Protein AF-A0A060BYR2-F1 (afdb_monomer)

Nearest PDB structures (foldseek):
  8if8-assembly1_C  TM=8.337E-01  e=2.257E-09  Mycobacterium tuberculosis H37Rv
  8if8-assembly1_B  TM=8.398E-01  e=7.038E-09  Mycobacterium tuberculosis H37Rv
  7o40-assembly1_F  TM=2.721E-01  e=8.454E+00  Synechocystis sp. PCC 6803 substr. Kazusa

Foldseek 3Di:
DDPLVVLLVLLVVLLVVCCPPDPLSVVLVVLLVVLVVLVVVQVVCVVVVDGPCNVPSVVVNSVSSNVSSVVSLVVVVVVCCVPVNPCVVVSVVVVVVVVVVVVVCVCVVCVVVVVCQQQAQDPCQQGNVRDHGDPVNCVVVVQVVCCVVVVDDPVPDDD

Radius of gyration: 24.94 Å; 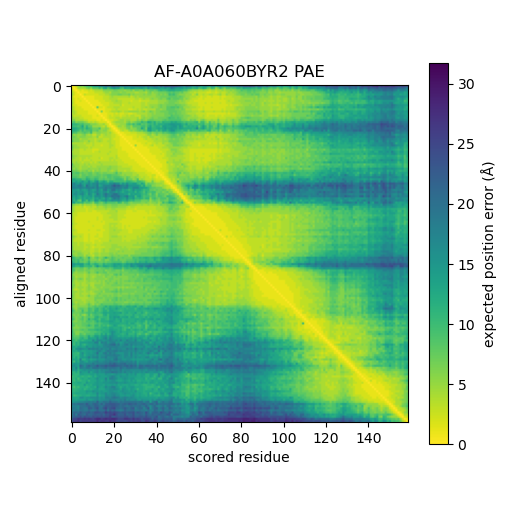Cα contacts (8 Å, |Δi|>4): 114; chains: 1; bounding box: 56×51×61 Å

Solvent-accessible surface area (backbone atoms only — not comparable to full-atom values): 8910 Å² total; per-residue (Å²): 135,54,72,68,59,53,35,30,50,42,6,50,53,36,31,72,75,34,36,90,80,34,72,67,34,34,53,54,46,50,51,52,51,51,52,52,51,50,50,52,48,23,59,58,39,40,78,73,78,42,72,59,86,60,89,66,51,62,66,52,50,52,51,52,27,36,54,38,11,52,54,31,51,54,52,50,51,54,49,46,33,75,74,74,42,94,47,60,66,59,54,50,53,53,52,51,52,51,50,51,54,50,63,68,42,45,62,69,73,41,41,61,60,53,47,46,69,29,66,44,46,42,100,85,32,47,22,79,70,74,52,87,48,56,78,62,42,46,48,66,58,53,52,49,51,50,34,72,74,65,75,50,61,78,95,73,67,83,129

InterPro domains:
  IPR020959 Arabinofuranosyltransferase AftA, C-terminal [PF12249] (106-159)
  IPR020963 Arabinofuranosyltransferase AftA, N-terminal [PF12250] (2-88)

Structure (mmCIF, N/CA/C/O backbone):
data_AF-A0A060BYR2-F1
#
_entry.id   AF-A0A060BYR2-F1
#
loop_
_atom_site.group_PDB
_atom_site.id
_atom_site.type_symbol
_atom_site.label_atom_id
_atom_site.label_alt_id
_atom_site.label_comp_id
_atom_site.label_asym_id
_atom_site.label_entity_id
_atom_site.label_seq_id
_atom_site.pdbx_PDB_ins_code
_atom_site.Cartn_x
_atom_site.Cartn_y
_atom_site.Cartn_z
_atom_site.occupancy
_atom_site.B_iso_or_equiv
_atom_site.auth_seq_id
_atom_site.auth_comp_id
_atom_site.auth_asym_id
_atom_site.auth_atom_id
_atom_site.pdbx_PDB_model_num
ATOM 1 N N . LEU A 1 1 ? -11.899 -2.712 -4.098 1.00 51.72 1 LEU A N 1
ATOM 2 C CA . LEU A 1 1 ? -11.070 -1.869 -3.208 1.00 51.72 1 LEU A CA 1
ATOM 3 C C . LEU A 1 1 ? -9.837 -2.683 -2.833 1.00 51.72 1 LEU A C 1
ATOM 5 O O . LEU A 1 1 ? -10.013 -3.790 -2.344 1.00 51.72 1 LEU A O 1
ATOM 9 N N . THR A 1 2 ? -8.624 -2.222 -3.140 1.00 80.06 2 THR A N 1
ATOM 10 C CA . THR A 1 2 ? -7.395 -2.946 -2.767 1.00 80.06 2 THR A CA 1
ATOM 11 C C . THR A 1 2 ? -7.082 -2.710 -1.287 1.00 80.06 2 THR A C 1
ATOM 13 O O . THR A 1 2 ? -7.393 -1.645 -0.753 1.00 80.06 2 THR A O 1
ATOM 16 N N . LEU A 1 3 ? -6.463 -3.685 -0.612 1.00 80.56 3 L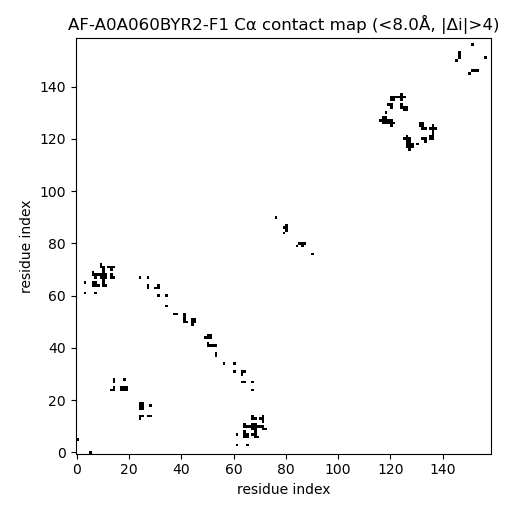EU A N 1
ATOM 17 C CA . LEU A 1 3 ? -6.077 -3.556 0.802 1.00 80.56 3 LEU A CA 1
ATOM 18 C C . LEU A 1 3 ? -5.149 -2.351 1.026 1.00 80.56 3 LEU A C 1
ATOM 20 O O . LEU A 1 3 ? -5.323 -1.592 1.977 1.00 80.56 3 LEU A O 1
ATOM 24 N N . VAL A 1 4 ? -4.216 -2.145 0.091 1.00 84.81 4 VAL A N 1
ATOM 25 C CA . VAL A 1 4 ? -3.310 -0.990 0.071 1.00 84.81 4 VAL A C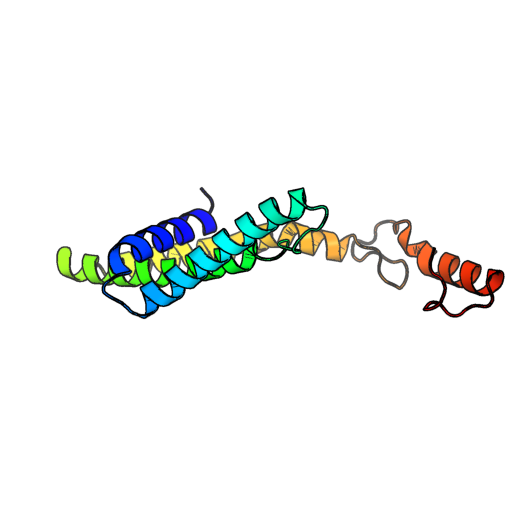A 1
ATOM 26 C C . VAL A 1 4 ? -4.097 0.320 -0.005 1.00 84.81 4 VAL A C 1
ATOM 28 O O . VAL A 1 4 ? -3.824 1.231 0.764 1.00 84.81 4 VAL A O 1
ATOM 31 N N . GLY A 1 5 ? -5.118 0.410 -0.863 1.00 86.00 5 GLY A N 1
ATOM 32 C CA . GLY A 1 5 ? -5.960 1.606 -0.949 1.00 86.00 5 GLY A CA 1
ATOM 33 C C . GLY A 1 5 ? -6.743 1.888 0.338 1.00 86.00 5 GLY A C 1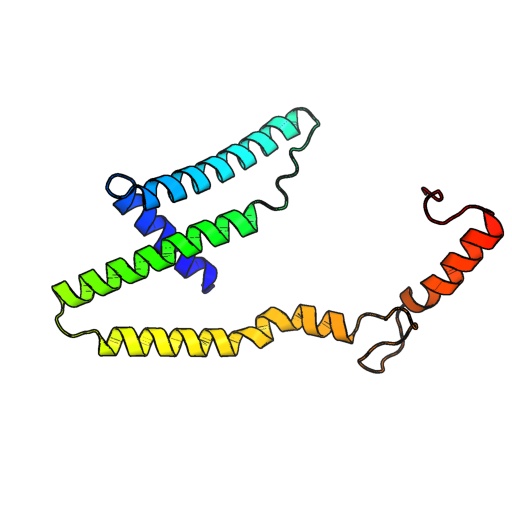
ATOM 34 O O . GLY A 1 5 ? -6.914 3.042 0.717 1.00 86.00 5 GLY A O 1
ATOM 35 N N . ALA A 1 6 ? -7.193 0.847 1.041 1.00 87.94 6 ALA A N 1
ATOM 36 C CA . ALA A 1 6 ? -7.906 1.013 2.306 1.00 87.94 6 ALA A CA 1
ATOM 37 C C . ALA A 1 6 ? -6.988 1.539 3.423 1.00 87.94 6 ALA A C 1
ATOM 39 O O . ALA A 1 6 ? -7.351 2.490 4.115 1.00 87.94 6 ALA A O 1
ATOM 40 N N . ILE A 1 7 ? -5.790 0.962 3.587 1.00 88.69 7 ILE A N 1
ATOM 41 C CA . ILE A 1 7 ? -4.862 1.387 4.647 1.00 88.69 7 ILE A CA 1
ATOM 42 C C . ILE A 1 7 ? -4.302 2.789 4.391 1.00 88.69 7 ILE A C 1
ATOM 44 O O . ILE A 1 7 ? -4.183 3.573 5.331 1.00 88.69 7 ILE A O 1
ATOM 48 N N . THR A 1 8 ? -4.025 3.149 3.134 1.00 90.19 8 THR A N 1
ATOM 49 C CA . THR A 1 8 ? -3.566 4.502 2.795 1.00 90.19 8 THR A CA 1
ATOM 50 C C . THR A 1 8 ? -4.668 5.540 2.989 1.00 90.19 8 THR A C 1
ATOM 52 O O . THR A 1 8 ? -4.377 6.633 3.468 1.00 90.19 8 THR A O 1
ATOM 55 N N . LEU A 1 9 ? -5.935 5.204 2.714 1.00 89.69 9 LEU A N 1
ATOM 56 C CA . LEU A 1 9 ? -7.076 6.083 2.990 1.00 89.69 9 LEU A CA 1
ATOM 57 C C . LEU A 1 9 ? -7.245 6.340 4.494 1.00 89.69 9 LEU A C 1
ATOM 59 O O . LEU A 1 9 ? -7.422 7.486 4.910 1.00 89.69 9 LEU A O 1
ATOM 63 N N . ILE A 1 10 ? -7.150 5.287 5.312 1.00 90.62 10 ILE A N 1
ATOM 64 C CA . ILE A 1 10 ? -7.181 5.415 6.776 1.00 90.62 10 ILE A CA 1
ATOM 65 C C . ILE A 1 10 ? -6.010 6.282 7.250 1.00 90.62 10 ILE A C 1
ATOM 67 O O . ILE A 1 10 ? -6.205 7.182 8.067 1.00 90.62 10 ILE A O 1
ATOM 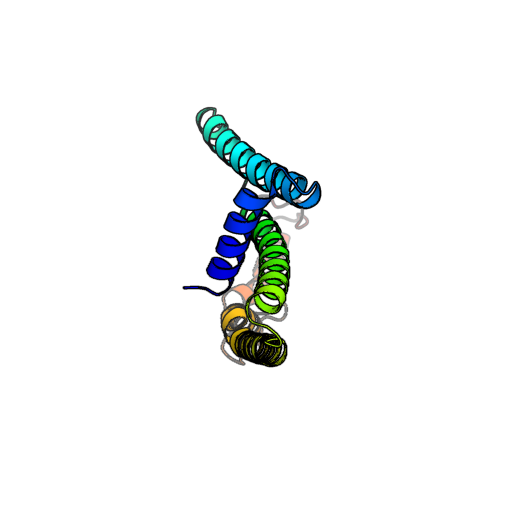71 N N . GLY A 1 11 ? -4.812 6.058 6.704 1.00 88.75 11 GLY A N 1
ATOM 72 C CA . GLY A 1 11 ? -3.624 6.843 7.029 1.00 88.75 11 GLY A CA 1
ATOM 73 C C . GLY A 1 11 ? -3.762 8.313 6.672 1.00 88.75 11 GLY A C 1
ATOM 74 O O . GLY A 1 11 ? -3.421 9.169 7.482 1.00 88.75 11 GLY A O 1
ATOM 75 N N . PHE A 1 12 ? -4.330 8.615 5.506 1.00 89.75 12 PHE A N 1
ATOM 76 C CA . PHE A 1 12 ? -4.618 9.982 5.088 1.00 89.75 12 PHE A CA 1
ATOM 77 C C . PHE A 1 12 ? -5.611 10.670 6.034 1.00 89.75 12 PHE A C 1
ATOM 79 O O . PHE A 1 12 ? -5.364 11.791 6.478 1.00 89.75 12 PHE A O 1
ATOM 86 N N . GLY A 1 13 ? -6.696 9.982 6.404 1.00 88.50 13 GLY A N 1
ATOM 87 C CA . GLY A 1 13 ? -7.673 10.495 7.367 1.00 88.50 13 GLY A CA 1
ATOM 88 C C . GLY A 1 13 ? -7.056 10.769 8.741 1.00 88.50 13 GLY A C 1
ATOM 89 O O . GLY A 1 13 ? -7.248 11.847 9.300 1.00 88.50 13 GLY A O 1
ATOM 90 N N . TRP A 1 14 ? -6.258 9.832 9.259 1.00 90.44 14 TRP A N 1
ATOM 91 C CA . TRP A 1 14 ? -5.541 10.004 10.525 1.00 90.44 14 TRP A CA 1
ATOM 92 C C . TRP A 1 14 ? -4.601 11.209 10.496 1.00 90.44 14 TRP A C 1
ATOM 94 O O . TRP A 1 14 ? -4.569 12.013 11.430 1.00 90.44 14 TRP A O 1
ATOM 104 N N . LEU A 1 15 ? -3.874 11.366 9.392 1.00 88.75 15 LEU A N 1
ATOM 105 C CA . LEU A 1 15 ? -2.930 12.452 9.208 1.00 88.75 15 LEU A CA 1
ATOM 106 C C . LEU A 1 15 ? -3.645 13.807 9.222 1.00 88.75 15 LEU A C 1
ATOM 108 O O . LEU A 1 15 ? -3.225 14.691 9.960 1.00 88.75 15 LEU A O 1
ATOM 112 N N . LEU A 1 16 ? -4.769 13.952 8.513 1.00 86.56 16 LEU A N 1
ATOM 113 C CA . LEU A 1 16 ? -5.571 15.182 8.528 1.00 86.56 16 LEU A CA 1
ATOM 114 C C . LEU A 1 16 ? -6.102 15.537 9.922 1.00 86.56 16 LEU A C 1
ATOM 116 O O . LEU A 1 16 ? -6.079 16.705 10.309 1.00 86.56 16 LEU A O 1
ATOM 120 N N . LEU A 1 17 ? -6.567 14.540 10.676 1.00 85.56 17 LEU A N 1
ATOM 121 C CA . LEU A 1 17 ? -7.141 14.754 12.005 1.00 85.56 17 LEU A CA 1
ATOM 122 C C . LEU A 1 17 ? -6.073 15.113 13.044 1.00 85.56 17 LEU A C 1
ATOM 124 O O . LEU A 1 17 ? -6.319 15.956 13.902 1.00 85.56 17 LEU A O 1
ATOM 128 N N . ARG A 1 18 ? -4.888 14.495 12.965 1.00 84.19 18 ARG A N 1
ATOM 129 C CA . ARG A 1 18 ? -3.875 14.545 14.031 1.00 84.19 18 ARG A CA 1
ATOM 130 C C . ARG A 1 18 ? -2.626 15.363 13.692 1.00 84.19 18 ARG A C 1
ATOM 132 O O . ARG A 1 18 ? -1.756 15.516 14.553 1.00 84.19 18 ARG A O 1
ATOM 139 N N . PHE A 1 19 ? -2.533 15.942 12.489 1.00 76.12 19 PHE A N 1
ATOM 140 C CA . PHE A 1 19 ? -1.377 16.732 12.028 1.00 76.12 19 PHE A CA 1
ATOM 141 C C . PHE A 1 19 ? -0.960 17.846 13.003 1.00 76.12 19 PHE A C 1
ATOM 143 O O . PHE A 1 19 ? 0.220 18.165 13.108 1.00 76.12 19 PHE A O 1
ATOM 150 N N . ARG A 1 20 ? -1.909 18.428 13.750 1.00 73.56 20 ARG A N 1
ATOM 151 C CA . ARG A 1 20 ? -1.638 19.524 14.700 1.00 73.56 20 ARG A CA 1
ATOM 152 C C . ARG A 1 20 ? -1.289 19.068 16.115 1.00 73.56 20 ARG A C 1
ATOM 154 O O . ARG A 1 20 ? -0.809 19.872 16.904 1.00 73.56 20 ARG A O 1
ATOM 161 N N . GLU A 1 21 ? -1.543 17.809 16.450 1.00 79.69 21 GLU A N 1
ATOM 162 C CA . GLU A 1 21 ? -1.488 17.319 17.833 1.00 79.69 21 GLU A CA 1
ATOM 163 C C . GLU A 1 21 ? -0.337 16.338 18.068 1.00 79.69 21 GLU A C 1
ATOM 165 O O . GLU A 1 21 ? 0.064 16.107 19.210 1.00 79.69 21 GLU A O 1
ATOM 170 N N . ARG A 1 22 ? 0.206 15.739 17.001 1.00 81.75 22 ARG A N 1
ATOM 171 C CA . ARG A 1 22 ? 1.288 14.753 17.080 1.00 81.75 22 ARG A CA 1
ATOM 172 C C . ARG A 1 22 ? 2.418 15.112 16.122 1.00 81.75 22 ARG A C 1
ATOM 174 O O . ARG A 1 22 ? 2.221 15.164 14.912 1.00 81.75 22 ARG A O 1
ATOM 181 N N . THR A 1 23 ? 3.634 15.223 16.655 1.00 86.12 23 THR A N 1
ATOM 182 C CA . THR A 1 23 ? 4.855 15.458 15.864 1.00 86.12 23 THR A CA 1
ATOM 183 C C . THR A 1 23 ? 5.087 14.374 14.809 1.00 86.12 23 THR A C 1
ATOM 185 O O . THR A 1 23 ? 5.567 14.669 13.723 1.00 86.12 23 THR A O 1
ATOM 188 N N . ILE A 1 24 ? 4.698 13.126 15.097 1.00 84.38 24 ILE A N 1
ATOM 189 C CA . ILE A 1 24 ? 4.801 12.002 14.151 1.00 84.38 24 ILE A CA 1
ATOM 190 C C . ILE A 1 24 ? 3.858 12.200 12.955 1.00 84.38 24 ILE A C 1
ATOM 192 O O . ILE A 1 24 ? 4.284 12.044 11.814 1.00 84.38 24 ILE A O 1
ATOM 196 N N . ALA A 1 25 ? 2.601 12.592 13.198 1.00 82.69 25 ALA A N 1
ATOM 197 C CA . ALA A 1 25 ? 1.640 12.880 12.129 1.00 82.69 25 ALA A CA 1
ATOM 198 C C . ALA A 1 25 ? 2.108 14.060 11.268 1.00 82.69 25 ALA A C 1
ATOM 200 O O . ALA A 1 25 ? 1.989 14.028 10.045 1.00 82.69 25 ALA A O 1
ATOM 201 N N . LEU A 1 26 ? 2.699 15.070 11.910 1.00 84.62 26 LEU A N 1
ATOM 202 C CA . LEU A 1 26 ? 3.291 16.215 11.233 1.00 84.62 26 LEU A CA 1
ATOM 203 C C . LEU A 1 26 ? 4.473 15.806 10.347 1.00 84.62 26 LEU A C 1
ATOM 205 O O . LEU A 1 26 ? 4.508 16.188 9.181 1.00 84.62 26 LEU A O 1
ATOM 209 N N . ALA A 1 27 ? 5.402 14.995 10.860 1.00 86.88 27 ALA A N 1
ATOM 210 C CA . ALA A 1 27 ? 6.554 14.512 10.100 1.00 86.88 27 ALA A CA 1
ATOM 211 C C . ALA A 1 27 ? 6.125 13.703 8.866 1.00 86.88 27 ALA A C 1
ATOM 213 O O . ALA A 1 27 ? 6.552 14.014 7.756 1.00 86.88 27 ALA A O 1
ATOM 214 N N . LEU A 1 28 ? 5.218 12.733 9.042 1.00 87.88 28 LEU A N 1
ATOM 215 C CA . LEU A 1 28 ? 4.667 11.946 7.933 1.00 87.88 28 LEU A CA 1
ATOM 216 C C . LEU A 1 28 ? 3.916 12.840 6.934 1.00 87.88 28 LEU A C 1
ATOM 218 O O . LEU A 1 28 ? 4.023 12.647 5.725 1.00 87.88 28 LEU A O 1
ATOM 222 N N . GLY A 1 29 ? 3.201 13.855 7.427 1.00 87.56 29 GLY A N 1
ATOM 223 C CA . GLY A 1 29 ? 2.471 14.814 6.601 1.00 87.56 29 GLY A CA 1
ATOM 224 C C . GLY A 1 29 ? 3.383 15.659 5.731 1.00 87.56 29 GLY A C 1
ATOM 225 O O . GLY A 1 29 ? 3.145 15.792 4.533 1.00 87.56 29 GLY A O 1
ATOM 226 N N . ILE A 1 30 ? 4.464 16.175 6.316 1.00 90.75 30 ILE A N 1
ATOM 227 C CA . ILE A 1 30 ? 5.498 16.904 5.581 1.00 90.75 30 ILE A CA 1
ATOM 228 C C . ILE A 1 30 ? 6.117 16.004 4.514 1.00 90.75 30 ILE A C 1
ATOM 230 O O . ILE A 1 30 ? 6.290 16.460 3.388 1.00 90.75 30 ILE A O 1
ATOM 234 N N . THR A 1 31 ? 6.406 14.734 4.818 1.00 90.44 31 THR A N 1
ATOM 235 C CA . THR A 1 31 ? 6.936 13.794 3.821 1.00 90.44 31 THR A CA 1
ATOM 236 C C . THR A 1 31 ? 5.978 13.622 2.641 1.00 90.44 31 THR A C 1
ATOM 238 O O . THR A 1 31 ? 6.411 13.721 1.495 1.00 90.44 31 THR A O 1
ATOM 241 N N . VAL A 1 32 ? 4.678 13.434 2.894 1.00 91.31 32 VAL A N 1
ATOM 242 C CA . VAL A 1 32 ? 3.660 13.332 1.832 1.00 91.31 32 VAL A CA 1
ATOM 243 C C . VAL A 1 32 ? 3.623 14.604 0.981 1.00 91.31 32 VAL A C 1
ATOM 245 O O . VAL A 1 32 ? 3.675 14.527 -0.245 1.00 91.31 32 VAL A O 1
ATOM 248 N N . VAL A 1 33 ? 3.578 15.778 1.614 1.00 92.50 33 VAL A N 1
ATOM 249 C CA . VAL A 1 33 ? 3.561 17.067 0.905 1.00 92.50 33 VAL A CA 1
ATOM 250 C C . VAL A 1 33 ? 4.835 17.265 0.084 1.00 92.50 33 VAL A C 1
ATOM 252 O O . VAL A 1 33 ? 4.753 17.666 -1.073 1.00 92.50 33 VAL A O 1
ATOM 255 N N . ALA A 1 34 ? 6.003 16.943 0.638 1.00 91.44 34 ALA A N 1
ATOM 256 C CA . ALA A 1 34 ? 7.282 17.047 -0.057 1.00 91.44 34 ALA A CA 1
ATOM 257 C C . ALA A 1 34 ? 7.330 16.155 -1.306 1.00 91.44 34 ALA A C 1
ATOM 259 O O . ALA A 1 34 ? 7.785 16.608 -2.354 1.00 91.44 34 ALA A O 1
ATOM 260 N N . ILE A 1 35 ? 6.806 14.926 -1.222 1.00 90.12 35 ILE A N 1
ATOM 261 C CA . ILE A 1 35 ? 6.686 14.017 -2.370 1.00 90.12 35 ILE A CA 1
ATOM 262 C C . ILE A 1 35 ? 5.815 14.644 -3.466 1.00 90.12 35 ILE A C 1
ATOM 264 O O . ILE A 1 35 ? 6.231 14.699 -4.623 1.00 90.12 35 ILE A O 1
ATOM 268 N N . TYR A 1 36 ? 4.638 15.171 -3.115 1.00 90.06 36 TYR A N 1
ATOM 269 C CA . TYR A 1 36 ? 3.749 15.809 -4.091 1.00 90.06 36 TYR A CA 1
ATOM 270 C C . TYR A 1 36 ? 4.355 17.070 -4.713 1.00 90.06 36 TYR A C 1
ATOM 272 O O . TYR A 1 36 ? 4.264 17.253 -5.927 1.00 90.06 36 TYR A O 1
ATOM 280 N N . LEU A 1 37 ? 5.003 17.917 -3.910 1.00 89.38 37 LEU A N 1
ATOM 281 C CA . LEU A 1 37 ? 5.696 19.108 -4.403 1.00 89.38 37 LEU A CA 1
ATOM 282 C C . LEU A 1 37 ? 6.832 18.737 -5.356 1.00 89.38 37 LEU A C 1
ATOM 284 O O . LEU A 1 37 ? 6.996 19.390 -6.382 1.00 89.38 37 LEU A O 1
ATOM 288 N N . PHE A 1 38 ? 7.581 17.675 -5.059 1.00 89.00 38 PHE A N 1
ATOM 289 C CA . PHE A 1 38 ? 8.638 17.190 -5.940 1.00 89.00 38 PHE A CA 1
ATOM 290 C C . PHE A 1 38 ? 8.083 16.653 -7.266 1.00 89.00 38 PHE A C 1
ATOM 292 O O . PHE A 1 38 ? 8.626 16.959 -8.326 1.00 89.00 38 PHE A O 1
ATOM 299 N N . CYS A 1 39 ? 6.970 15.913 -7.237 1.00 85.88 39 CYS A N 1
ATOM 300 C CA . CYS A 1 39 ? 6.285 15.474 -8.455 1.00 85.88 39 CYS A CA 1
ATOM 301 C C . CYS A 1 39 ? 5.787 16.660 -9.296 1.00 85.88 39 CYS A C 1
ATOM 303 O O . CYS A 1 39 ? 5.998 16.684 -10.508 1.00 85.88 39 CYS A O 1
ATOM 305 N N . LEU A 1 40 ? 5.182 17.669 -8.663 1.00 85.44 40 LEU A N 1
ATOM 306 C CA . LEU A 1 40 ? 4.719 18.879 -9.347 1.00 85.44 40 LEU A CA 1
ATOM 307 C C . LEU A 1 40 ? 5.891 19.666 -9.951 1.00 85.44 40 LEU A C 1
ATOM 309 O O . LEU A 1 40 ? 5.821 20.116 -11.093 1.00 85.44 40 LEU A O 1
ATOM 313 N N . LEU A 1 41 ? 6.991 19.787 -9.206 1.00 85.62 41 LEU A N 1
ATOM 314 C CA . LEU A 1 41 ? 8.223 20.398 -9.689 1.00 85.62 41 LEU A CA 1
ATOM 315 C C . LEU A 1 41 ? 8.779 19.629 -10.891 1.00 85.62 41 LEU A C 1
ATOM 317 O O . LEU A 1 41 ? 9.168 20.251 -11.872 1.00 85.62 41 LEU A O 1
ATOM 321 N N . SER A 1 42 ? 8.771 18.295 -10.857 1.00 83.50 42 SER A N 1
ATOM 322 C CA . SER A 1 42 ? 9.201 17.471 -11.990 1.00 83.50 42 SER A CA 1
ATOM 323 C C . SER A 1 42 ? 8.349 17.727 -13.240 1.00 83.50 42 SER A C 1
ATOM 325 O O . SER A 1 42 ? 8.901 17.914 -14.326 1.00 83.50 42 SER A O 1
ATOM 327 N N . MET A 1 43 ? 7.024 17.852 -13.097 1.00 83.31 43 MET A N 1
ATOM 328 C CA . MET A 1 43 ? 6.138 18.227 -14.209 1.00 83.31 43 MET A CA 1
ATOM 329 C C . MET A 1 43 ? 6.443 19.629 -14.756 1.00 83.31 43 MET A C 1
ATOM 331 O O . MET A 1 43 ? 6.476 19.820 -15.969 1.00 83.31 43 MET A O 1
ATOM 335 N N . LEU A 1 44 ? 6.710 20.603 -13.882 1.00 81.31 44 LEU A N 1
ATOM 336 C CA . LEU A 1 44 ? 7.064 21.967 -14.287 1.00 81.31 44 LEU A CA 1
ATOM 337 C C . LEU A 1 44 ? 8.416 22.023 -15.007 1.00 81.31 44 LEU A C 1
ATOM 339 O O . LEU A 1 44 ? 8.546 22.680 -16.035 1.00 81.31 44 LEU A O 1
ATOM 343 N N . VAL A 1 45 ? 9.416 21.308 -14.495 1.00 81.31 45 VAL A N 1
ATOM 344 C CA . VAL A 1 45 ? 10.766 21.257 -15.072 1.00 81.31 45 VAL A CA 1
ATOM 345 C C . VAL A 1 45 ? 10.774 20.491 -16.401 1.00 81.31 45 VAL A C 1
ATOM 347 O O . VAL A 1 45 ? 11.538 20.847 -17.300 1.00 81.31 45 VAL A O 1
ATOM 350 N N . THR A 1 46 ? 9.842 19.547 -16.588 1.00 77.50 46 THR A N 1
ATOM 351 C CA . THR A 1 46 ? 9.607 18.868 -17.876 1.00 77.50 46 THR A CA 1
ATOM 352 C C . THR A 1 46 ? 9.238 19.860 -18.982 1.00 77.50 46 THR A C 1
ATOM 354 O O . THR A 1 46 ? 9.704 19.709 -20.110 1.00 77.50 46 THR A O 1
ATOM 357 N N . ALA A 1 47 ? 8.501 20.933 -18.670 1.00 73.50 47 ALA A N 1
ATOM 358 C CA . ALA A 1 47 ? 8.231 22.007 -19.633 1.00 73.50 47 ALA A CA 1
ATOM 359 C C . ALA A 1 47 ? 9.502 22.783 -20.044 1.00 73.50 47 ALA A C 1
ATOM 361 O O . ALA A 1 47 ? 9.535 23.392 -21.109 1.00 73.50 47 ALA A O 1
ATOM 362 N N . GLY A 1 48 ? 10.562 22.724 -19.230 1.00 74.50 48 GLY A N 1
ATOM 363 C CA . GLY A 1 48 ? 11.896 23.253 -19.523 1.00 74.50 48 GLY A CA 1
ATOM 364 C C . GLY A 1 48 ? 12.829 22.276 -20.252 1.00 74.50 48 GLY A C 1
ATOM 365 O O . GLY A 1 48 ? 14.014 22.569 -20.382 1.00 74.50 48 GLY A O 1
ATOM 366 N N . GLY A 1 49 ? 12.336 21.117 -20.708 1.00 72.88 49 GLY A N 1
ATOM 367 C CA . GLY A 1 49 ? 13.111 20.143 -21.489 1.00 72.88 49 GLY A CA 1
ATOM 368 C C . GLY A 1 49 ? 13.997 19.201 -20.666 1.00 72.88 49 GLY A C 1
ATOM 369 O O . GLY A 1 49 ? 14.810 18.479 -21.236 1.00 72.88 49 GLY A O 1
ATOM 370 N N . THR A 1 50 ? 13.849 19.179 -19.339 1.00 70.31 50 THR A N 1
ATOM 371 C CA . THR A 1 50 ? 14.588 18.265 -18.450 1.00 70.31 50 THR A CA 1
ATOM 372 C C . THR A 1 50 ? 13.621 17.566 -17.499 1.00 70.31 50 THR A C 1
ATOM 374 O O . THR A 1 50 ? 12.616 18.144 -17.109 1.00 70.31 50 THR A O 1
ATOM 377 N N . THR A 1 51 ? 13.876 16.314 -17.118 1.00 72.38 51 THR A N 1
ATOM 378 C CA . THR A 1 51 ? 12.980 15.573 -16.213 1.00 72.38 51 THR A CA 1
ATOM 379 C C . THR A 1 51 ? 13.705 15.254 -14.916 1.00 72.38 51 THR A C 1
ATOM 381 O O . THR A 1 51 ? 14.726 14.564 -14.930 1.00 72.38 51 THR A O 1
ATOM 384 N N . LEU A 1 52 ? 13.165 15.691 -13.780 1.00 64.06 52 LEU A N 1
ATOM 385 C CA . LEU A 1 52 ? 13.583 15.150 -12.488 1.00 64.06 52 LEU A CA 1
ATOM 386 C C . LEU A 1 52 ? 12.997 13.738 -12.394 1.00 64.06 52 LEU A C 1
ATOM 388 O O . LEU A 1 52 ? 11.778 13.589 -12.414 1.00 64.06 52 LEU A O 1
ATOM 392 N N . LEU A 1 53 ? 13.849 12.711 -12.360 1.00 71.56 53 LEU A N 1
ATOM 393 C CA . LEU A 1 53 ? 13.498 11.288 -12.445 1.00 71.56 53 LEU A CA 1
ATOM 394 C C . LEU A 1 53 ? 12.596 10.831 -11.272 1.00 71.56 53 LEU A C 1
ATOM 396 O O . LEU A 1 53 ? 13.035 10.146 -10.354 1.00 71.56 53 LEU A O 1
ATOM 400 N N . ALA A 1 54 ? 11.315 11.199 -11.294 1.00 70.19 54 ALA A N 1
ATOM 401 C CA . ALA A 1 54 ? 10.349 10.948 -10.222 1.00 70.19 54 ALA A CA 1
ATOM 402 C C . ALA A 1 54 ? 9.848 9.491 -10.175 1.00 70.19 54 ALA A C 1
ATOM 404 O O . ALA A 1 54 ? 8.947 9.161 -9.405 1.00 70.19 54 ALA A O 1
ATOM 405 N N . PHE A 1 55 ? 10.445 8.604 -10.975 1.00 68.94 55 PHE A N 1
ATOM 406 C CA . PHE A 1 55 ? 9.937 7.263 -11.269 1.00 68.94 55 PHE A CA 1
ATOM 407 C C . PHE A 1 55 ? 9.819 6.338 -10.043 1.00 68.94 55 PHE A C 1
ATOM 409 O O . PHE A 1 55 ? 9.167 5.303 -10.125 1.00 68.94 55 PHE A O 1
ATOM 416 N N . ARG A 1 56 ? 10.411 6.699 -8.895 1.00 76.38 56 ARG A N 1
ATOM 417 C CA . ARG A 1 56 ? 10.368 5.891 -7.662 1.00 76.38 56 ARG A CA 1
ATOM 418 C C . ARG A 1 56 ? 9.726 6.560 -6.447 1.00 76.38 56 ARG A C 1
ATOM 420 O O . ARG A 1 56 ? 9.883 6.046 -5.343 1.00 76.38 56 ARG A O 1
ATOM 427 N N . LEU A 1 57 ? 8.997 7.668 -6.599 1.00 84.50 57 LEU A N 1
ATOM 428 C CA . LEU A 1 57 ? 8.329 8.278 -5.437 1.00 84.50 57 LEU A CA 1
ATOM 429 C C . LEU A 1 57 ? 7.035 7.558 -5.029 1.00 84.50 57 LEU A C 1
ATOM 431 O O . LEU A 1 57 ? 6.640 7.643 -3.868 1.00 84.50 57 LEU A O 1
ATOM 435 N N . GLU A 1 58 ? 6.403 6.812 -5.934 1.00 85.38 58 GLU A N 1
ATOM 436 C CA . GLU A 1 58 ? 5.151 6.101 -5.648 1.00 85.38 58 GLU A CA 1
ATOM 437 C C . GLU A 1 58 ? 5.286 5.053 -4.521 1.00 85.38 58 GLU A C 1
ATOM 439 O O . GLU A 1 58 ? 4.515 5.135 -3.560 1.00 85.38 58 GLU A O 1
ATOM 444 N N . PRO A 1 59 ? 6.284 4.141 -4.519 1.00 87.88 59 PRO A N 1
ATOM 445 C CA . PRO A 1 59 ? 6.465 3.198 -3.412 1.00 87.88 59 PRO A CA 1
ATOM 446 C C . PRO A 1 59 ? 6.701 3.885 -2.062 1.00 87.88 59 PRO A C 1
ATOM 448 O O . PRO A 1 59 ? 6.211 3.424 -1.032 1.00 87.88 59 PRO A O 1
ATOM 451 N N . ILE A 1 60 ? 7.423 5.010 -2.065 1.00 90.00 60 ILE A N 1
ATOM 452 C CA . ILE A 1 60 ? 7.708 5.790 -0.855 1.00 90.00 60 ILE A CA 1
ATOM 453 C C . ILE A 1 60 ? 6.411 6.398 -0.315 1.00 90.00 60 ILE A C 1
ATOM 455 O O . ILE A 1 60 ? 6.134 6.303 0.880 1.00 90.00 60 ILE A O 1
ATOM 459 N N . LEU A 1 61 ? 5.593 6.980 -1.195 1.00 91.19 61 LEU A N 1
ATOM 460 C CA . LEU A 1 61 ? 4.305 7.561 -0.830 1.00 91.19 61 LEU A CA 1
ATOM 461 C C . LEU A 1 61 ? 3.381 6.508 -0.210 1.00 91.19 61 LEU A C 1
ATOM 463 O O . LEU A 1 61 ? 2.825 6.734 0.867 1.00 91.19 61 LEU A O 1
ATOM 467 N N . ILE A 1 62 ? 3.269 5.341 -0.851 1.00 91.44 62 ILE A N 1
ATOM 468 C CA . ILE A 1 62 ? 2.466 4.220 -0.354 1.00 91.44 62 ILE A CA 1
ATOM 469 C C . ILE A 1 62 ? 2.965 3.770 1.023 1.00 91.44 62 ILE A C 1
ATOM 471 O O . ILE A 1 62 ? 2.151 3.598 1.927 1.00 91.44 62 ILE A O 1
ATOM 475 N N . ALA A 1 63 ? 4.279 3.627 1.215 1.00 91.12 63 ALA A N 1
ATOM 476 C CA . ALA A 1 63 ? 4.853 3.196 2.488 1.00 91.12 63 ALA A CA 1
ATOM 477 C C . ALA A 1 63 ? 4.562 4.184 3.631 1.00 91.12 63 ALA A C 1
ATOM 479 O O . ALA A 1 63 ? 4.155 3.772 4.718 1.00 91.12 63 ALA A O 1
ATOM 480 N N . VAL A 1 64 ? 4.712 5.490 3.382 1.00 92.81 64 VAL A N 1
ATOM 481 C CA . VAL A 1 64 ? 4.451 6.548 4.374 1.00 92.81 64 VAL A CA 1
ATOM 482 C C . VAL A 1 64 ? 2.969 6.592 4.760 1.00 92.81 64 VAL A C 1
ATOM 484 O O . VAL A 1 64 ? 2.640 6.631 5.947 1.00 92.81 64 VAL A O 1
ATOM 487 N N . LEU A 1 65 ? 2.064 6.536 3.778 1.00 92.12 65 LEU A N 1
ATOM 488 C CA . LEU A 1 65 ? 0.619 6.511 4.022 1.00 92.12 65 LEU A CA 1
ATOM 489 C C . LEU A 1 65 ? 0.162 5.213 4.695 1.00 92.12 65 LEU A C 1
ATOM 491 O O . LEU A 1 65 ? -0.702 5.258 5.567 1.00 92.12 65 LEU A O 1
ATOM 495 N N . ALA A 1 66 ? 0.749 4.068 4.344 1.00 92.31 66 ALA A N 1
ATOM 496 C CA . ALA A 1 66 ? 0.465 2.801 5.010 1.00 92.31 66 ALA A CA 1
ATOM 497 C C . ALA A 1 66 ? 0.916 2.828 6.478 1.00 92.31 66 ALA A C 1
ATOM 499 O O . ALA A 1 66 ? 0.155 2.421 7.354 1.00 92.31 66 ALA A O 1
ATOM 500 N N . ALA A 1 67 ? 2.103 3.375 6.767 1.00 92.19 67 ALA A N 1
ATOM 501 C CA . ALA A 1 67 ? 2.584 3.559 8.136 1.00 92.19 67 ALA A CA 1
ATOM 502 C C . ALA A 1 67 ? 1.653 4.480 8.944 1.00 92.19 67 ALA A C 1
ATOM 504 O O . ALA A 1 67 ? 1.260 4.136 10.059 1.00 92.19 67 ALA A O 1
ATOM 505 N N . ALA A 1 68 ? 1.226 5.606 8.359 1.00 92.00 68 ALA A N 1
ATOM 506 C CA . ALA A 1 68 ? 0.202 6.471 8.950 1.00 92.00 68 ALA A CA 1
ATOM 507 C C . ALA A 1 68 ? -1.120 5.716 9.190 1.00 92.00 68 ALA A C 1
ATOM 509 O O . ALA A 1 68 ? -1.761 5.898 10.224 1.00 92.00 68 ALA A O 1
ATOM 510 N N . GLY A 1 69 ? -1.509 4.829 8.271 1.00 90.94 69 GLY A N 1
ATOM 511 C CA . GLY A 1 69 ? -2.701 3.990 8.385 1.00 90.94 69 GLY A CA 1
ATOM 512 C C . GLY A 1 69 ? -2.654 3.040 9.572 1.00 90.94 69 GLY A C 1
ATOM 513 O O . GLY A 1 69 ? -3.653 2.908 10.275 1.00 90.94 69 GLY A O 1
ATOM 514 N N . VAL A 1 70 ? -1.494 2.444 9.860 1.00 90.75 70 VAL A N 1
ATOM 515 C CA . VAL A 1 70 ? -1.303 1.607 11.057 1.00 90.75 70 VAL A CA 1
ATOM 516 C C . VAL A 1 70 ? -1.539 2.419 12.331 1.00 90.75 70 VAL A C 1
ATOM 518 O O . VAL A 1 70 ? -2.287 1.973 13.201 1.00 90.75 70 VAL A O 1
ATOM 521 N N . PHE A 1 71 ? -0.975 3.629 12.430 1.00 90.00 71 PHE A N 1
ATOM 522 C CA . PHE A 1 71 ? -1.240 4.515 13.571 1.00 90.00 71 PHE A CA 1
ATOM 523 C C . PHE A 1 71 ? -2.726 4.873 13.683 1.00 90.00 71 PHE A C 1
ATOM 525 O O . PHE A 1 71 ? -3.288 4.807 14.777 1.00 90.00 71 PHE A O 1
ATOM 532 N N . GLY A 1 72 ? -3.375 5.159 12.550 1.00 87.38 72 GLY A N 1
ATOM 533 C CA . GLY A 1 72 ? -4.812 5.409 12.484 1.00 87.38 72 GLY A CA 1
ATOM 534 C C . GLY A 1 72 ? -5.656 4.248 13.001 1.00 87.38 72 GLY A C 1
ATOM 535 O O . GLY A 1 72 ? -6.568 4.467 13.794 1.00 87.38 72 GLY A O 1
ATOM 536 N N . ILE A 1 73 ? -5.326 3.011 12.619 1.00 89.69 73 ILE A N 1
ATOM 537 C CA . ILE A 1 73 ? -6.025 1.802 13.079 1.00 89.69 73 ILE A CA 1
ATOM 538 C C . ILE A 1 73 ? -5.843 1.601 14.586 1.00 89.69 73 ILE A C 1
ATOM 540 O O . ILE A 1 73 ? -6.810 1.285 15.277 1.00 89.69 73 ILE A O 1
ATOM 544 N N . VAL A 1 74 ? -4.629 1.795 15.110 1.00 89.06 74 VAL A N 1
ATOM 545 C CA . VAL A 1 74 ? -4.350 1.633 16.546 1.00 89.06 74 VAL A CA 1
ATOM 546 C C . VAL A 1 74 ? -5.143 2.642 17.377 1.00 89.06 74 VAL A C 1
ATOM 548 O O . VAL A 1 74 ? -5.758 2.261 18.373 1.00 89.06 74 VAL A O 1
A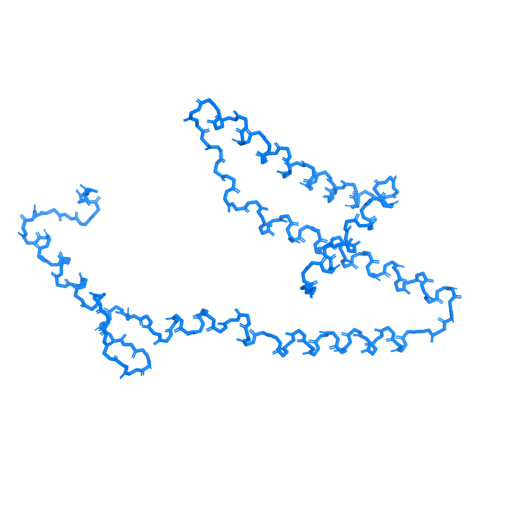TOM 551 N N . GLU A 1 75 ? -5.177 3.911 16.969 1.00 88.06 75 GLU A N 1
ATOM 552 C CA . GLU A 1 75 ? -5.912 4.950 17.699 1.00 88.06 75 GLU A CA 1
ATOM 553 C C . GLU A 1 75 ? -7.435 4.737 17.593 1.00 88.06 75 GLU A C 1
ATOM 555 O O . GLU A 1 75 ? -8.143 4.854 18.594 1.00 88.06 75 GLU A O 1
ATOM 560 N N . LEU A 1 76 ? -7.939 4.302 16.428 1.00 86.81 76 LEU A N 1
ATOM 561 C CA . LEU A 1 76 ? -9.335 3.873 16.252 1.00 86.81 76 LEU A CA 1
ATOM 562 C C . LEU A 1 76 ? -9.701 2.696 17.160 1.00 86.81 76 LEU A C 1
ATOM 564 O O . LEU A 1 76 ? -10.763 2.709 17.781 1.00 86.81 76 LEU A O 1
ATOM 568 N N . ALA A 1 77 ? -8.829 1.693 17.263 1.00 86.88 77 ALA A N 1
ATOM 569 C CA . ALA A 1 77 ? -9.028 0.539 18.132 1.00 86.88 77 ALA A CA 1
ATOM 570 C C . ALA A 1 77 ? -9.085 0.956 19.610 1.00 86.88 77 ALA A C 1
ATOM 572 O O . ALA A 1 77 ? -9.975 0.522 20.342 1.00 86.88 77 ALA A O 1
ATOM 573 N N . GLN A 1 78 ? -8.181 1.839 20.046 1.00 87.31 78 GLN A N 1
ATOM 574 C CA . GLN A 1 78 ? -8.181 2.381 21.408 1.00 87.31 78 GLN A CA 1
ATOM 575 C C . GLN A 1 78 ? -9.451 3.187 21.704 1.00 87.31 78 GLN A C 1
ATOM 577 O O . GLN A 1 78 ? -10.079 2.990 22.746 1.00 87.31 78 GLN A O 1
ATOM 582 N N . TRP A 1 79 ? -9.860 4.052 20.774 1.00 89.31 79 TRP A N 1
ATOM 583 C CA . TRP A 1 79 ? -11.092 4.827 20.891 1.00 89.31 79 TRP A CA 1
ATOM 584 C C . TRP A 1 79 ? -12.333 3.926 20.952 1.00 89.31 79 TRP A C 1
ATOM 586 O O . TRP A 1 79 ? -13.202 4.131 21.800 1.00 89.31 79 TRP A O 1
ATOM 596 N N . ALA A 1 80 ? -12.394 2.886 20.116 1.00 87.25 80 ALA A N 1
ATOM 597 C CA . ALA A 1 80 ? -13.497 1.930 20.102 1.00 87.25 80 ALA A CA 1
ATOM 598 C C . ALA A 1 80 ? -13.617 1.175 21.434 1.00 87.25 80 ALA A C 1
ATOM 600 O O . ALA A 1 80 ? -14.717 1.059 21.969 1.00 87.25 80 ALA A O 1
ATOM 601 N N . VAL A 1 81 ? -12.498 0.733 22.015 1.00 89.31 81 VAL A N 1
ATOM 602 C CA . VAL A 1 81 ? -12.490 0.104 23.347 1.00 89.31 81 VAL A CA 1
ATOM 603 C C . VAL A 1 81 ? -12.982 1.078 24.421 1.00 89.31 81 VAL A C 1
ATOM 605 O O . VAL A 1 81 ? -13.816 0.719 25.248 1.00 89.31 81 VAL A O 1
ATOM 608 N N . GLY A 1 82 ? -12.534 2.336 24.386 1.00 87.75 82 GLY A N 1
ATOM 609 C CA . GLY A 1 82 ? -13.000 3.357 25.329 1.00 87.75 82 GLY A CA 1
ATOM 610 C C . GLY A 1 82 ? -14.496 3.675 25.207 1.00 87.75 82 GLY A C 1
ATOM 611 O O . GLY A 1 82 ? -15.140 3.994 26.204 1.00 87.75 82 GLY A O 1
ATOM 612 N N . ARG A 1 83 ? -15.065 3.577 23.998 1.00 90.56 83 ARG A N 1
ATOM 613 C CA . ARG A 1 83 ? -16.452 3.971 23.712 1.00 90.56 83 ARG A CA 1
ATOM 614 C C . ARG A 1 83 ? -17.474 2.838 23.820 1.00 90.56 83 ARG A C 1
ATOM 616 O O . ARG A 1 83 ? -18.625 3.116 24.169 1.00 90.56 83 ARG A O 1
ATOM 623 N N . PHE A 1 84 ? -17.083 1.613 23.475 1.00 86.69 84 PHE A N 1
ATOM 624 C CA . PHE A 1 84 ? -17.964 0.442 23.377 1.00 86.69 84 PHE A CA 1
ATOM 625 C C . PHE A 1 84 ? -17.688 -0.630 24.445 1.00 86.69 84 PHE A C 1
ATOM 627 O O . PHE A 1 84 ? -18.445 -1.592 24.533 1.00 86.69 84 PHE A O 1
ATOM 634 N N . GLY A 1 85 ? -16.650 -0.471 25.275 1.00 85.56 85 GLY A N 1
ATOM 635 C CA . GLY A 1 85 ? -16.276 -1.444 26.305 1.00 85.56 85 GLY A CA 1
ATOM 636 C C . GLY A 1 85 ? -15.285 -2.491 25.791 1.00 85.56 85 GLY A C 1
ATOM 637 O O . GLY A 1 85 ? -14.438 -2.196 24.947 1.00 85.56 85 GLY A O 1
ATOM 638 N N . ASP A 1 86 ? -15.350 -3.723 26.304 1.00 87.00 86 ASP A N 1
ATOM 639 C CA . ASP A 1 86 ? -14.379 -4.773 25.965 1.00 87.00 86 ASP A CA 1
ATOM 640 C C . ASP A 1 86 ? -14.631 -5.407 24.583 1.00 87.00 86 ASP A C 1
ATOM 642 O O . ASP A 1 86 ? -15.055 -6.550 24.440 1.00 87.00 86 ASP A O 1
ATOM 646 N N . VAL A 1 87 ? -14.355 -4.637 23.530 1.00 89.88 87 VAL A N 1
ATOM 647 C CA . VAL A 1 87 ? -14.381 -5.085 22.127 1.00 89.88 87 VAL A CA 1
ATOM 648 C C . VAL A 1 87 ? -13.027 -5.635 21.660 1.00 89.88 87 VAL A C 1
ATOM 650 O O . VAL A 1 87 ? -12.820 -5.858 20.467 1.00 89.88 87 VAL A O 1
ATOM 653 N N . ARG A 1 88 ? -12.081 -5.876 22.580 1.00 88.50 88 ARG A N 1
ATOM 654 C CA . ARG A 1 88 ? -10.710 -6.312 22.253 1.00 88.50 88 ARG A CA 1
ATOM 655 C C . ARG A 1 88 ? -10.691 -7.643 21.515 1.00 88.50 88 ARG A C 1
ATOM 657 O O . ARG A 1 88 ? -9.909 -7.808 20.583 1.00 88.50 88 ARG A O 1
ATOM 664 N N . PHE A 1 89 ? -11.584 -8.558 21.892 1.00 90.56 89 PHE A N 1
ATOM 665 C CA . PHE A 1 89 ? -11.732 -9.841 21.211 1.00 90.56 89 PHE A CA 1
ATOM 666 C C . PHE A 1 89 ? -12.153 -9.665 19.747 1.00 90.56 89 PHE A C 1
ATOM 668 O O . PHE A 1 89 ? -11.558 -10.273 18.864 1.00 90.56 89 PHE A O 1
ATOM 675 N N . VAL A 1 90 ? -13.126 -8.789 19.474 1.00 88.81 90 VAL A N 1
ATOM 676 C CA . VAL A 1 90 ? -13.598 -8.511 18.107 1.00 88.81 90 VAL A CA 1
ATOM 677 C C . VAL A 1 90 ? -12.483 -7.888 17.270 1.00 88.81 90 VAL A C 1
ATOM 679 O O . VAL A 1 90 ? -12.250 -8.320 16.145 1.00 88.81 90 VAL A O 1
ATOM 682 N N . ILE A 1 91 ? -11.751 -6.922 17.831 1.00 89.00 91 ILE A N 1
ATOM 683 C CA . ILE A 1 91 ? -10.604 -6.294 17.162 1.00 89.00 91 ILE A CA 1
ATOM 684 C C . ILE A 1 91 ? -9.534 -7.342 16.836 1.00 89.00 91 ILE A C 1
ATOM 686 O O . ILE A 1 91 ? -9.050 -7.389 15.707 1.00 89.00 91 ILE A O 1
ATOM 690 N N . GLY A 1 92 ? -9.203 -8.208 17.799 1.00 89.44 92 GLY A N 1
ATOM 691 C CA . GLY A 1 92 ? -8.263 -9.309 17.602 1.00 89.44 92 GLY A CA 1
ATOM 692 C C . GLY A 1 92 ? -8.722 -10.273 16.509 1.00 89.44 92 GLY A C 1
ATOM 693 O O . GLY A 1 92 ? -7.954 -10.567 15.601 1.00 89.44 92 GLY A O 1
ATOM 694 N N . ALA A 1 93 ? -9.988 -10.693 16.535 1.00 92.38 93 ALA A N 1
ATOM 695 C CA . ALA A 1 93 ? -10.558 -11.590 15.533 1.00 92.38 93 ALA A CA 1
ATOM 696 C C . ALA A 1 93 ? -10.507 -10.990 14.119 1.00 92.38 93 ALA A C 1
ATOM 698 O O . ALA A 1 93 ? -10.092 -11.665 13.176 1.00 92.38 93 ALA A O 1
ATOM 699 N N . VAL A 1 94 ? -10.865 -9.710 13.969 1.00 89.75 94 VAL A N 1
ATOM 700 C CA . VAL A 1 94 ? -10.778 -8.995 12.686 1.00 89.75 94 VAL A CA 1
ATOM 701 C C . VAL A 1 94 ? -9.324 -8.867 12.226 1.00 89.75 94 VAL A C 1
ATOM 703 O O . VAL A 1 94 ? -9.036 -9.109 11.055 1.00 89.75 94 VAL A O 1
ATOM 706 N N . ALA A 1 95 ? -8.394 -8.545 13.130 1.00 88.38 95 ALA A N 1
ATOM 707 C CA . ALA A 1 95 ? -6.971 -8.453 12.811 1.00 88.38 95 ALA A CA 1
ATOM 708 C C . ALA A 1 95 ? -6.394 -9.805 12.359 1.00 88.38 95 ALA A C 1
ATOM 710 O O . ALA A 1 95 ? -5.669 -9.865 11.366 1.00 88.38 95 ALA A O 1
ATOM 711 N N . THR A 1 96 ? -6.756 -10.901 13.031 1.00 92.69 96 THR A N 1
ATOM 712 C CA . THR A 1 96 ? -6.357 -12.257 12.637 1.00 92.69 96 THR A CA 1
ATOM 713 C C . THR A 1 96 ? -6.938 -12.637 11.278 1.00 92.69 96 THR A C 1
ATOM 715 O O . THR A 1 96 ? -6.204 -13.127 10.423 1.00 92.69 96 THR A O 1
ATOM 718 N N . ALA A 1 97 ? -8.224 -12.370 11.037 1.00 91.31 97 ALA A N 1
ATOM 719 C CA . ALA A 1 97 ? -8.850 -12.631 9.743 1.00 91.31 97 ALA A CA 1
ATOM 720 C C . ALA A 1 97 ? -8.167 -11.843 8.612 1.00 91.31 97 ALA A C 1
ATOM 722 O O . ALA A 1 97 ? -7.884 -12.404 7.554 1.00 91.31 97 ALA A O 1
ATOM 723 N N . ALA A 1 98 ? -7.830 -10.571 8.851 1.00 86.81 98 ALA A N 1
ATOM 724 C CA . ALA A 1 98 ? -7.091 -9.747 7.899 1.00 86.81 98 ALA A CA 1
ATOM 725 C C . ALA A 1 98 ? -5.677 -10.293 7.628 1.00 86.81 98 ALA A C 1
ATOM 727 O O . ALA A 1 98 ? -5.251 -10.331 6.475 1.00 86.81 98 ALA A O 1
ATOM 728 N N . ALA A 1 99 ? -4.967 -10.762 8.660 1.00 88.12 99 ALA A N 1
ATOM 729 C CA . ALA A 1 99 ? -3.645 -11.370 8.511 1.00 88.12 99 ALA A CA 1
ATOM 730 C C . ALA A 1 99 ? -3.692 -12.664 7.683 1.00 88.12 99 ALA A C 1
ATOM 732 O O . ALA A 1 99 ? -2.858 -12.861 6.800 1.00 88.12 99 ALA A O 1
ATOM 733 N N . ILE A 1 100 ? -4.696 -13.516 7.917 1.00 92.38 100 ILE A N 1
ATOM 734 C CA . ILE A 1 100 ? -4.910 -14.741 7.134 1.00 92.38 100 ILE A CA 1
ATOM 735 C C . ILE A 1 100 ? -5.229 -14.394 5.677 1.00 92.38 100 ILE A C 1
ATOM 737 O O . ILE A 1 100 ? -4.616 -14.955 4.773 1.00 92.38 100 ILE A O 1
ATOM 741 N N . ALA A 1 101 ? -6.139 -13.445 5.441 1.00 87.81 101 ALA A N 1
ATOM 742 C CA . ALA A 1 101 ? -6.488 -13.007 4.092 1.00 87.81 101 ALA A CA 1
ATOM 743 C C . ALA A 1 101 ? -5.267 -12.453 3.337 1.00 87.81 101 ALA A C 1
ATOM 745 O O . ALA A 1 101 ? -5.089 -12.736 2.153 1.00 87.81 101 ALA A O 1
ATOM 746 N N . LEU A 1 102 ? -4.392 -11.712 4.026 1.00 85.00 102 LEU A N 1
ATOM 747 C CA . LEU A 1 102 ? -3.144 -11.217 3.451 1.00 85.00 102 LEU A CA 1
ATOM 748 C C . LEU A 1 102 ? -2.196 -12.368 3.106 1.00 85.00 102 LEU A C 1
ATOM 750 O O . LEU A 1 102 ? -1.719 -12.424 1.977 1.00 85.00 102 LEU A O 1
ATOM 754 N N . ALA A 1 103 ? -1.980 -13.312 4.028 1.00 88.50 103 ALA A N 1
ATOM 755 C CA . ALA A 1 103 ? -1.132 -14.482 3.799 1.00 88.50 103 ALA A CA 1
ATOM 756 C C . ALA A 1 103 ? -1.613 -15.326 2.606 1.00 88.50 103 ALA A C 1
ATOM 758 O O . ALA A 1 103 ? -0.806 -15.782 1.800 1.00 88.50 103 ALA A O 1
ATOM 759 N N . GLN A 1 104 ? -2.929 -15.478 2.452 1.00 89.19 104 GLN A N 1
ATOM 760 C CA . GLN A 1 104 ? -3.536 -16.181 1.320 1.00 89.19 104 GLN A CA 1
ATOM 761 C C . GLN A 1 104 ? -3.435 -15.405 -0.001 1.00 89.19 104 GLN A C 1
ATOM 763 O O . GLN A 1 104 ? -3.458 -16.018 -1.065 1.00 89.19 104 GLN A O 1
ATOM 768 N N . GLY A 1 105 ? -3.302 -14.077 0.043 1.00 85.56 105 GLY A N 1
ATOM 769 C CA . GLY A 1 105 ? -3.114 -13.238 -1.142 1.00 85.56 105 GLY A CA 1
ATOM 770 C C . GLY A 1 105 ? -1.683 -13.237 -1.691 1.00 85.56 105 GLY A C 1
ATOM 771 O O . GLY A 1 105 ? -1.496 -12.972 -2.878 1.00 85.56 105 GLY A O 1
ATOM 772 N N . ILE A 1 106 ? -0.680 -13.558 -0.861 1.00 84.50 106 ILE A N 1
ATOM 773 C CA . ILE A 1 106 ? 0.753 -13.544 -1.219 1.00 84.50 106 ILE A CA 1
ATOM 774 C C . ILE A 1 106 ? 1.044 -14.294 -2.533 1.00 84.50 106 ILE A C 1
ATOM 776 O O . ILE A 1 106 ? 1.651 -13.686 -3.417 1.00 84.50 106 ILE A O 1
ATOM 780 N N . PRO A 1 107 ? 0.585 -15.548 -2.740 1.00 83.19 107 PRO A N 1
ATOM 781 C CA . PRO A 1 107 ? 0.861 -16.276 -3.978 1.00 83.19 107 PRO A CA 1
ATOM 782 C C . PRO A 1 107 ? 0.317 -15.568 -5.219 1.00 83.19 107 PRO A C 1
ATOM 784 O O . PRO A 1 107 ? 0.953 -15.605 -6.262 1.00 83.19 107 PRO A O 1
ATOM 787 N N . GLY A 1 108 ? -0.833 -14.895 -5.105 1.00 85.00 108 GLY A N 1
ATOM 788 C CA . GLY A 1 108 ? -1.424 -14.135 -6.204 1.00 85.00 108 GLY A CA 1
ATOM 789 C C . GLY A 1 108 ? -0.618 -12.885 -6.559 1.00 85.00 108 GLY A C 1
ATOM 790 O O . GLY A 1 108 ? -0.431 -12.600 -7.737 1.00 85.00 108 GLY A O 1
ATOM 791 N N . PHE A 1 109 ? -0.094 -12.165 -5.561 1.00 82.69 109 PHE A N 1
ATOM 792 C CA . PHE A 1 109 ? 0.756 -10.990 -5.796 1.00 82.69 109 PHE A CA 1
ATOM 793 C C . PHE A 1 109 ? 2.108 -11.354 -6.409 1.00 82.69 109 PHE A C 1
ATOM 795 O O . PHE A 1 109 ? 2.609 -10.630 -7.264 1.00 82.69 109 PHE A O 1
ATOM 802 N N . LEU A 1 110 ? 2.682 -12.481 -5.989 1.00 85.62 110 LEU A N 1
ATOM 803 C CA . LEU A 1 110 ? 3.964 -12.969 -6.494 1.00 85.62 110 LEU A CA 1
ATOM 804 C C . LEU A 1 110 ? 3.814 -13.835 -7.745 1.00 85.62 110 LEU A C 1
ATOM 806 O O . LEU A 1 110 ? 4.824 -14.202 -8.328 1.00 85.62 110 LEU A O 1
ATOM 810 N N . ALA A 1 111 ? 2.592 -14.158 -8.181 1.00 86.94 111 ALA A N 1
ATOM 811 C CA . ALA A 1 111 ? 2.355 -15.076 -9.294 1.00 86.94 111 ALA A CA 1
ATOM 812 C C . ALA A 1 111 ? 3.099 -14.649 -10.561 1.00 86.94 111 ALA A C 1
ATOM 814 O O . ALA A 1 111 ? 3.686 -15.495 -11.230 1.00 86.94 111 ALA A O 1
ATOM 815 N N . THR A 1 112 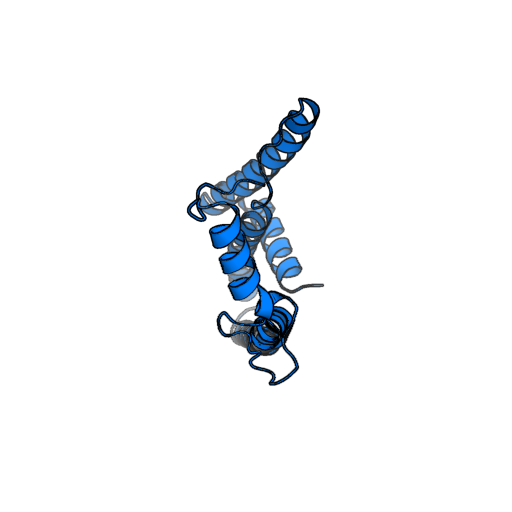? 3.116 -13.350 -10.866 1.00 88.12 112 THR A N 1
ATOM 816 C CA . THR A 1 112 ? 3.848 -12.820 -12.020 1.00 88.12 112 THR A CA 1
ATOM 817 C C . THR A 1 112 ? 5.349 -13.019 -11.862 1.00 88.12 112 THR A C 1
ATOM 819 O O . THR A 1 112 ? 5.965 -13.574 -12.758 1.00 88.12 112 THR A O 1
ATOM 822 N N . GLU A 1 113 ? 5.937 -12.631 -10.727 1.00 85.38 113 GLU A N 1
ATOM 823 C CA . GLU A 1 113 ? 7.383 -12.783 -10.508 1.00 85.38 113 GLU A CA 1
ATOM 824 C C . GLU A 1 113 ? 7.812 -14.250 -10.442 1.00 85.38 113 GLU A C 1
ATOM 826 O O . GLU A 1 113 ? 8.839 -14.612 -11.003 1.00 85.38 113 GLU A O 1
ATOM 831 N N . ILE A 1 114 ? 6.997 -15.109 -9.826 1.00 84.88 114 ILE A N 1
ATOM 832 C CA . ILE A 1 114 ? 7.197 -16.559 -9.816 1.00 84.88 114 ILE A CA 1
ATOM 833 C C . ILE A 1 114 ? 7.128 -17.095 -11.245 1.00 84.88 114 ILE A C 1
ATOM 835 O O . ILE A 1 114 ? 7.997 -17.858 -11.646 1.00 84.88 114 ILE A O 1
ATOM 839 N N . THR A 1 115 ? 6.127 -16.688 -12.028 1.00 87.50 115 THR A N 1
ATOM 840 C CA . THR A 1 115 ? 6.008 -17.116 -13.427 1.00 87.50 115 THR A CA 1
ATOM 841 C C . THR A 1 115 ? 7.241 -16.689 -14.205 1.00 87.50 115 THR A C 1
ATOM 843 O O . THR A 1 115 ? 7.867 -17.543 -14.817 1.00 87.50 115 THR A O 1
ATOM 846 N N . THR A 1 116 ? 7.645 -15.420 -14.110 1.00 86.62 116 THR A N 1
ATOM 847 C CA . THR A 1 116 ? 8.860 -14.915 -14.753 1.00 86.62 116 THR A CA 1
ATOM 848 C C . THR A 1 116 ? 10.076 -15.732 -14.338 1.00 86.62 116 THR A C 1
ATOM 850 O O . THR A 1 116 ? 10.765 -16.237 -15.209 1.00 86.62 116 THR A O 1
ATOM 853 N N . ALA A 1 117 ? 10.293 -15.967 -13.043 1.00 83.94 117 ALA A N 1
ATOM 854 C CA . ALA A 1 117 ? 11.422 -16.762 -12.561 1.00 83.94 117 ALA A CA 1
ATOM 855 C C . ALA A 1 117 ? 11.450 -18.199 -13.118 1.00 83.94 117 ALA A C 1
ATOM 857 O O . ALA A 1 117 ? 12.519 -18.792 -13.214 1.00 83.94 117 ALA A O 1
ATOM 858 N N . TYR A 1 118 ? 10.292 -18.764 -13.477 1.00 81.75 118 TYR A N 1
ATOM 859 C CA . TYR A 1 118 ? 10.199 -20.099 -14.073 1.00 81.75 118 TYR A CA 1
ATOM 860 C C . TYR A 1 118 ? 10.251 -20.109 -15.604 1.00 81.75 118 TYR A C 1
ATOM 862 O O . TYR A 1 118 ? 10.668 -21.107 -16.195 1.00 81.75 118 TYR A O 1
ATOM 870 N N . THR A 1 119 ? 9.785 -19.039 -16.248 1.00 84.94 119 THR A N 1
ATOM 871 C CA . THR A 1 119 ? 9.686 -18.942 -17.710 1.00 84.94 119 THR A CA 1
ATOM 872 C C . THR A 1 119 ? 10.858 -18.218 -18.355 1.00 84.94 119 THR A C 1
ATOM 874 O O . THR A 1 119 ? 11.012 -18.325 -19.569 1.00 84.94 119 THR A O 1
ATOM 877 N N . ASP A 1 120 ? 11.620 -17.452 -17.577 1.00 84.81 120 ASP A N 1
ATOM 878 C CA . ASP A 1 120 ? 12.810 -16.756 -18.046 1.00 84.81 120 ASP A CA 1
ATOM 879 C C . ASP A 1 120 ? 13.917 -17.767 -18.351 1.00 84.81 120 ASP A C 1
ATOM 881 O O . ASP A 1 120 ? 14.058 -18.790 -17.673 1.00 84.81 120 ASP A O 1
ATOM 885 N N . THR A 1 121 ? 14.657 -17.501 -19.422 1.00 82.88 121 THR A N 1
ATOM 886 C CA . THR A 1 121 ? 15.749 -18.372 -19.858 1.00 82.88 121 THR A CA 1
ATOM 887 C C . THR A 1 121 ? 16.992 -17.974 -19.079 1.00 82.88 121 THR A C 1
ATOM 889 O O . THR A 1 121 ? 17.420 -16.822 -19.128 1.00 82.88 121 THR A O 1
ATOM 892 N N . ASP A 1 122 ? 17.566 -18.917 -18.345 1.00 79.25 122 ASP A N 1
ATOM 893 C CA . ASP A 1 122 ? 18.726 -18.650 -17.511 1.00 79.25 122 ASP A CA 1
ATOM 894 C C . ASP A 1 122 ? 20.019 -18.468 -18.330 1.00 79.25 122 ASP A C 1
ATOM 896 O O . ASP A 1 122 ? 20.053 -18.557 -19.560 1.00 79.25 122 ASP A O 1
ATOM 900 N N . GLY A 1 123 ? 21.130 -18.212 -17.634 1.00 73.81 123 GLY A N 1
ATOM 901 C CA . GLY A 1 123 ? 22.440 -18.036 -18.268 1.00 73.81 123 GLY A CA 1
ATOM 902 C C . GLY A 1 123 ? 23.002 -19.291 -18.950 1.00 73.81 123 GLY A C 1
ATOM 903 O O . GLY A 1 123 ? 24.001 -19.181 -19.661 1.00 73.81 123 GLY A O 1
ATOM 904 N N . TYR A 1 124 ? 22.392 -20.461 -18.745 1.00 75.81 124 TYR A N 1
ATOM 905 C CA . TYR A 1 124 ? 22.727 -21.710 -19.431 1.00 75.81 124 TYR A CA 1
ATOM 906 C C . TYR A 1 124 ? 21.847 -21.952 -20.662 1.00 75.81 124 TYR A C 1
ATOM 908 O O . TYR A 1 124 ? 22.098 -22.894 -21.411 1.00 75.81 124 TYR A O 1
ATOM 916 N N . GLY A 1 125 ? 20.881 -21.067 -20.923 1.00 76.44 125 GLY A N 1
ATOM 917 C CA . GLY A 1 125 ? 19.956 -21.211 -22.036 1.00 76.44 125 GLY A CA 1
ATOM 918 C C . GLY A 1 125 ? 18.805 -22.161 -21.726 1.00 76.44 125 GLY A C 1
ATOM 919 O O . GLY A 1 125 ? 18.150 -22.604 -22.664 1.00 76.44 125 GLY A O 1
ATOM 920 N N . ASP A 1 126 ? 18.550 -22.464 -20.452 1.00 81.94 126 ASP A N 1
ATOM 921 C CA . ASP A 1 126 ? 17.495 -23.371 -20.016 1.00 81.94 126 ASP A CA 1
ATOM 922 C C . ASP A 1 126 ? 16.399 -22.614 -19.258 1.00 81.94 126 ASP A C 1
ATOM 924 O O . ASP A 1 126 ? 16.628 -21.600 -18.599 1.00 81.94 126 ASP A O 1
ATOM 928 N N . ARG A 1 127 ? 15.167 -23.120 -19.337 1.00 83.06 127 ARG A N 1
ATOM 929 C CA . ARG A 1 127 ? 14.040 -22.623 -18.539 1.00 83.06 127 ARG A CA 1
ATOM 930 C C . ARG A 1 127 ? 13.691 -23.621 -17.450 1.00 83.06 127 ARG A C 1
ATOM 932 O O . ARG A 1 127 ? 13.608 -24.825 -17.703 1.00 83.06 127 ARG A O 1
ATOM 939 N N . ALA A 1 128 ? 13.380 -23.126 -16.255 1.00 82.38 128 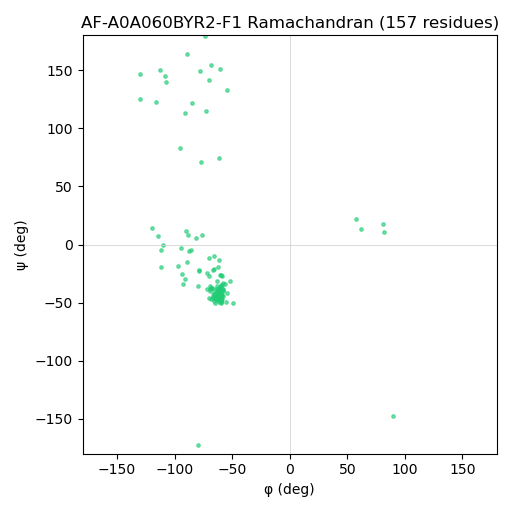ALA A N 1
ATOM 940 C CA . ALA A 1 128 ? 13.009 -23.984 -15.129 1.00 82.38 128 ALA A CA 1
ATOM 941 C C . ALA A 1 128 ? 11.669 -24.719 -15.341 1.00 82.38 128 ALA A C 1
ATOM 943 O O . ALA A 1 128 ? 11.434 -25.768 -14.742 1.00 82.38 128 ALA A O 1
ATOM 944 N N . ASP A 1 129 ? 10.796 -24.209 -16.215 1.00 82.06 129 ASP A N 1
ATOM 945 C CA . ASP A 1 129 ? 9.543 -24.861 -16.612 1.00 82.06 129 ASP A CA 1
ATOM 946 C C . ASP A 1 129 ? 9.696 -25.953 -17.694 1.00 82.06 129 ASP A C 1
ATOM 948 O O . ASP A 1 129 ? 8.688 -26.498 -18.152 1.00 82.06 129 ASP A O 1
ATOM 952 N N . GLN A 1 130 ? 10.933 -26.292 -18.087 1.00 80.25 130 GLN A N 1
ATOM 953 C CA . GLN A 1 130 ? 11.280 -27.325 -19.080 1.00 80.25 130 GLN A CA 1
ATOM 954 C C . GLN A 1 130 ? 10.649 -27.110 -20.467 1.00 80.25 130 GLN A C 1
ATOM 956 O O . GLN A 1 130 ? 10.498 -28.048 -21.254 1.00 80.25 130 GLN A O 1
ATOM 961 N N . ARG A 1 131 ? 10.259 -25.873 -20.786 1.00 81.94 131 ARG A N 1
ATOM 962 C CA . ARG A 1 131 ? 9.816 -25.493 -22.131 1.00 81.94 131 ARG A CA 1
ATOM 963 C C . ARG A 1 131 ? 11.002 -25.033 -22.981 1.00 81.94 131 ARG A C 1
ATOM 965 O O . ARG A 1 131 ? 12.051 -24.708 -22.432 1.00 81.94 131 ARG A O 1
ATOM 972 N N . PRO A 1 132 ? 10.841 -24.969 -24.318 1.00 81.88 132 PRO A N 1
ATOM 973 C CA . PRO A 1 132 ? 11.877 -24.430 -25.187 1.00 81.88 132 PRO A CA 1
ATOM 974 C C . PRO A 1 132 ? 12.290 -23.025 -24.743 1.00 81.88 132 PRO A C 1
ATOM 976 O O . PRO A 1 132 ? 11.434 -22.171 -24.468 1.00 81.88 132 PRO A O 1
ATOM 979 N N . ALA A 1 133 ? 13.600 -22.821 -24.669 1.00 80.88 133 ALA A N 1
ATOM 980 C CA . ALA A 1 133 ? 14.216 -21.554 -24.324 1.00 80.88 133 ALA A CA 1
ATOM 981 C C . ALA A 1 133 ? 13.844 -20.445 -25.316 1.00 80.88 133 ALA A C 1
ATOM 983 O O . ALA A 1 133 ? 13.532 -20.704 -26.483 1.00 80.88 133 ALA A O 1
ATOM 984 N N . GLY A 1 134 ? 13.832 -19.211 -24.819 1.00 79.00 134 GLY A N 1
ATOM 985 C CA . GLY A 1 134 ? 13.597 -18.025 -25.631 1.00 79.00 134 GLY A CA 1
ATOM 986 C C . GLY A 1 134 ? 14.846 -17.586 -26.399 1.00 79.00 134 GLY A C 1
ATOM 987 O O . GLY A 1 134 ? 15.864 -18.274 -26.428 1.00 79.00 134 GLY A O 1
ATOM 988 N N . ALA A 1 135 ? 14.772 -16.421 -27.043 1.00 79.88 135 ALA A N 1
ATOM 989 C CA . ALA A 1 135 ? 15.890 -15.865 -27.812 1.00 79.88 135 ALA A CA 1
ATOM 990 C C . ALA A 1 135 ? 17.129 -15.571 -26.941 1.00 79.88 135 ALA A C 1
ATOM 992 O O . ALA A 1 135 ? 18.245 -15.478 -27.451 1.00 79.88 135 ALA A O 1
ATOM 993 N N . GLU A 1 136 ? 16.932 -15.465 -25.629 1.00 79.44 136 GLU A N 1
ATOM 994 C CA . GLU A 1 136 ? 17.960 -15.249 -24.620 1.00 79.44 136 GLU A CA 1
ATOM 995 C C . GLU A 1 136 ? 19.010 -16.374 -24.598 1.00 79.44 136 GLU A C 1
ATOM 997 O O . GLU A 1 136 ? 20.171 -16.109 -24.288 1.00 79.44 136 GLU A O 1
ATOM 1002 N N . SER A 1 137 ? 18.668 -17.603 -25.018 1.00 83.69 137 SER A N 1
ATOM 1003 C CA . SER A 1 137 ? 19.639 -18.706 -25.120 1.00 83.69 137 SER A CA 1
ATOM 1004 C C . SER A 1 137 ? 20.786 -18.400 -26.090 1.00 83.69 137 SER A C 1
ATOM 1006 O O . SER A 1 137 ? 21.888 -18.926 -25.947 1.00 83.69 137 SER A O 1
ATOM 1008 N N . TYR A 1 138 ? 20.550 -17.527 -27.075 1.00 84.62 138 TYR A N 1
ATOM 1009 C CA . TYR A 1 138 ? 21.552 -17.122 -28.061 1.00 84.62 138 TYR A CA 1
ATOM 1010 C C . TYR A 1 138 ? 22.439 -15.969 -27.578 1.00 84.62 138 TYR A C 1
ATOM 1012 O O . TYR A 1 138 ? 23.389 -15.608 -28.271 1.00 84.62 138 TYR A O 1
ATOM 1020 N N . TYR A 1 139 ? 22.193 -15.379 -26.401 1.00 85.50 139 TYR A N 1
ATOM 1021 C CA . TYR A 1 139 ? 22.981 -14.238 -25.919 1.00 85.50 139 TYR A CA 1
ATOM 1022 C C . TYR A 1 139 ? 24.466 -14.562 -25.755 1.00 85.50 139 TYR A C 1
ATOM 1024 O O . TYR A 1 139 ? 25.302 -13.723 -26.087 1.00 85.50 139 TYR A O 1
ATOM 1032 N N . GLY A 1 140 ? 24.813 -15.779 -25.322 1.00 83.62 140 GLY A N 1
ATOM 1033 C CA . GLY A 1 140 ? 26.210 -16.216 -25.250 1.00 83.62 140 GLY A CA 1
ATOM 1034 C C . GLY A 1 140 ? 26.887 -16.271 -26.626 1.00 83.62 140 GLY A C 1
ATOM 1035 O O . GLY A 1 140 ? 28.027 -15.827 -26.780 1.00 83.62 140 GLY A O 1
ATOM 1036 N N . GLU A 1 141 ? 26.172 -16.755 -27.643 1.00 85.50 141 GLU A N 1
ATOM 1037 C CA . GLU A 1 141 ? 26.667 -16.828 -29.021 1.00 85.50 141 GLU A CA 1
ATOM 1038 C C . GLU A 1 141 ? 26.789 -15.435 -29.6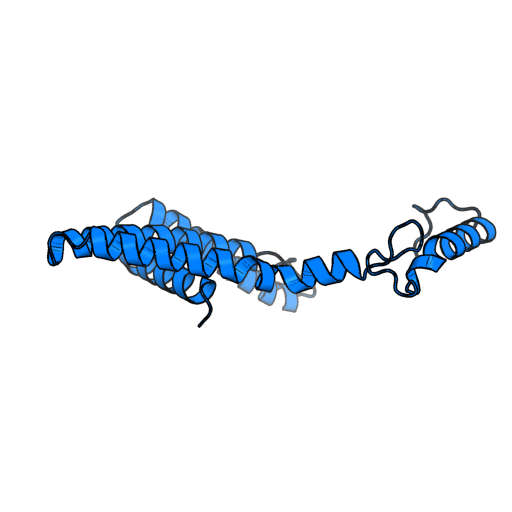51 1.00 85.50 141 GLU A C 1
ATOM 1040 O O . GLU A 1 141 ? 27.835 -15.092 -30.200 1.00 85.50 141 GLU A O 1
ATOM 1045 N N . ILE A 1 142 ? 25.768 -14.592 -29.491 1.00 86.75 142 ILE A N 1
ATOM 1046 C CA . ILE A 1 142 ? 25.773 -13.199 -29.950 1.00 86.75 142 ILE A CA 1
ATOM 1047 C C . ILE A 1 142 ? 26.919 -12.427 -29.290 1.00 86.75 142 ILE A C 1
ATOM 1049 O O . ILE A 1 142 ? 27.653 -11.712 -29.971 1.00 86.75 142 ILE A O 1
ATOM 1053 N N . HIS A 1 143 ? 27.122 -12.600 -27.981 1.00 85.81 143 HIS A N 1
ATOM 1054 C CA . HIS A 1 143 ? 28.224 -11.972 -27.260 1.00 85.81 143 HIS A CA 1
ATOM 1055 C C . HIS A 1 143 ? 29.580 -12.370 -27.847 1.00 85.81 143 HIS A C 1
ATOM 1057 O O . HIS A 1 143 ? 30.415 -11.508 -28.127 1.00 85.81 143 HIS A O 1
ATOM 1063 N N . ARG A 1 144 ? 29.783 -13.669 -28.092 1.00 86.62 144 ARG A N 1
ATOM 1064 C CA . ARG A 1 144 ? 31.008 -14.182 -28.706 1.00 86.62 144 ARG A CA 1
ATOM 1065 C C . ARG A 1 144 ? 31.227 -13.607 -30.106 1.00 86.62 144 ARG A C 1
ATOM 1067 O O . ARG A 1 144 ? 32.327 -13.141 -30.389 1.00 86.62 144 ARG A O 1
ATOM 1074 N N . LEU A 1 145 ? 30.195 -13.584 -30.949 1.00 89.06 145 LEU A N 1
ATOM 1075 C CA . LEU A 1 145 ? 30.269 -13.031 -32.305 1.00 89.06 145 LEU A CA 1
ATOM 1076 C C . LEU A 1 145 ? 30.619 -11.540 -32.298 1.00 89.06 145 LEU A C 1
ATOM 1078 O O . LEU A 1 145 ? 31.456 -11.099 -33.083 1.00 89.06 145 LEU A O 1
ATOM 1082 N N . ILE A 1 146 ? 30.031 -10.767 -31.383 1.00 86.31 146 ILE A N 1
ATOM 1083 C CA . ILE A 1 146 ? 30.348 -9.346 -31.223 1.00 86.31 146 ILE A CA 1
ATOM 1084 C C . ILE A 1 146 ? 31.818 -9.170 -30.834 1.00 86.31 146 ILE A C 1
ATOM 1086 O O . ILE A 1 146 ? 32.501 -8.333 -31.424 1.00 86.31 146 ILE A O 1
ATOM 1090 N N . VAL A 1 147 ? 32.328 -9.947 -29.873 1.00 87.56 147 VAL A N 1
ATOM 1091 C CA . VAL A 1 147 ? 33.737 -9.880 -29.449 1.00 87.56 147 VAL A CA 1
ATOM 1092 C C . VAL A 1 147 ? 34.679 -10.279 -30.587 1.00 87.56 147 VAL A C 1
ATOM 1094 O O . VAL A 1 147 ? 35.658 -9.575 -30.830 1.00 87.56 147 VAL A O 1
ATOM 1097 N N . GLU A 1 148 ? 34.373 -11.352 -31.321 1.00 89.56 148 GLU A N 1
ATOM 1098 C CA . GLU A 1 148 ? 35.165 -11.800 -32.474 1.00 89.56 148 GLU A CA 1
ATOM 1099 C C . GLU A 1 148 ? 35.209 -10.741 -33.590 1.00 89.56 148 GLU A C 1
ATOM 1101 O O . GLU A 1 148 ? 36.268 -10.505 -34.169 1.00 89.56 148 GLU A O 1
ATOM 1106 N N . GLN A 1 149 ? 34.092 -10.062 -33.868 1.00 87.75 149 GLN A N 1
ATOM 1107 C CA . GLN A 1 149 ? 34.010 -9.052 -34.929 1.00 87.75 149 GLN A CA 1
ATOM 1108 C C . GLN A 1 149 ? 34.583 -7.688 -34.533 1.00 87.75 149 GLN A C 1
ATOM 1110 O O . GLN A 1 149 ? 35.158 -6.994 -35.371 1.00 87.75 149 GLN A O 1
ATOM 1115 N N . THR A 1 150 ? 34.415 -7.269 -33.278 1.00 86.69 150 THR A N 1
ATOM 1116 C CA . THR A 1 150 ? 34.847 -5.935 -32.828 1.00 86.69 150 THR A CA 1
ATOM 1117 C C . THR A 1 150 ? 36.250 -5.931 -32.231 1.00 86.69 150 THR A C 1
ATOM 1119 O O . THR A 1 150 ? 36.895 -4.881 -32.220 1.00 86.69 150 THR A O 1
ATOM 1122 N N . GLY A 1 151 ? 36.728 -7.066 -31.706 1.00 83.06 151 GLY A N 1
ATOM 1123 C CA . GLY A 1 151 ? 37.987 -7.161 -30.960 1.00 83.06 151 GLY A CA 1
ATOM 1124 C C . GLY A 1 151 ? 38.010 -6.314 -29.681 1.00 83.06 151 GLY A C 1
ATOM 1125 O O . GLY A 1 151 ? 39.080 -6.058 -29.127 1.00 83.06 151 GLY A O 1
ATOM 1126 N N . ARG A 1 152 ? 36.848 -5.822 -29.230 1.00 80.00 152 ARG A N 1
ATOM 1127 C CA . ARG A 1 152 ? 36.707 -4.914 -28.088 1.00 80.00 152 ARG A CA 1
ATOM 1128 C C . ARG A 1 152 ? 36.078 -5.633 -26.896 1.00 80.00 152 ARG A C 1
ATOM 1130 O O . ARG A 1 152 ? 35.208 -6.482 -27.088 1.00 80.00 152 ARG A O 1
ATOM 1137 N N . PRO A 1 153 ? 36.488 -5.285 -25.665 1.00 76.69 153 PRO A N 1
ATOM 1138 C CA . PRO A 1 153 ? 35.842 -5.796 -24.467 1.00 76.69 153 PRO A CA 1
ATOM 1139 C C . PRO A 1 153 ? 34.417 -5.234 -24.332 1.00 76.69 153 PRO A C 1
ATOM 1141 O O . PRO A 1 153 ? 34.095 -4.163 -24.855 1.00 76.69 153 PRO A O 1
ATOM 1144 N N . ALA A 1 154 ? 33.562 -5.982 -23.634 1.00 73.00 154 ALA A N 1
ATOM 1145 C CA . ALA A 1 154 ? 32.118 -5.750 -23.550 1.00 73.00 154 ALA A CA 1
ATOM 1146 C C . ALA A 1 154 ? 31.730 -4.344 -23.055 1.00 73.00 154 ALA A C 1
ATOM 1148 O O . ALA A 1 154 ? 30.752 -3.769 -23.519 1.00 73.00 154 ALA A O 1
ATOM 1149 N N . ASP A 1 155 ? 32.522 -3.774 -22.149 1.00 76.44 155 ASP A N 1
ATOM 1150 C CA . ASP A 1 155 ? 32.332 -2.455 -21.538 1.00 76.44 155 ASP A CA 1
ATOM 1151 C C . ASP A 1 155 ? 32.564 -1.284 -22.508 1.00 76.44 155 ASP A C 1
ATOM 1153 O O . ASP A 1 155 ? 32.231 -0.141 -22.196 1.00 76.44 155 ASP A O 1
ATOM 1157 N N . ARG A 1 156 ? 33.137 -1.554 -23.688 1.00 70.19 156 ARG A N 1
ATOM 1158 C CA . ARG A 1 156 ? 33.462 -0.546 -24.711 1.00 70.19 156 ARG A CA 1
ATOM 1159 C C . ARG A 1 156 ? 32.668 -0.698 -26.004 1.00 70.19 156 ARG A C 1
ATOM 1161 O O . ARG A 1 156 ? 32.939 0.020 -26.970 1.00 70.19 156 ARG A O 1
ATOM 1168 N N . ASN A 1 157 ? 31.690 -1.597 -26.016 1.00 63.44 157 ASN A N 1
ATOM 1169 C CA . ASN A 1 157 ? 30.731 -1.738 -27.101 1.00 63.44 157 ASN A CA 1
ATOM 1170 C C . ASN A 1 157 ? 29.472 -0.944 -26.745 1.00 63.44 157 ASN A C 1
ATOM 1172 O O . ASN A 1 157 ? 28.517 -1.480 -26.196 1.00 63.44 157 ASN A O 1
ATOM 1176 N N . ILE A 1 158 ? 29.505 0.361 -27.019 1.00 58.91 158 ILE A N 1
ATOM 1177 C CA . ILE A 1 158 ? 28.312 1.210 -26.969 1.00 58.91 158 ILE A CA 1
ATOM 1178 C C . ILE A 1 158 ? 27.718 1.191 -28.376 1.00 58.91 158 ILE A C 1
ATOM 1180 O O . ILE A 1 158 ? 28.366 1.661 -29.315 1.00 58.91 158 ILE A O 1
ATOM 1184 N N . VAL A 1 159 ? 26.535 0.596 -28.512 1.00 56.25 159 VAL A N 1
ATOM 1185 C CA . VAL A 1 159 ? 25.697 0.664 -29.718 1.00 56.25 159 VAL A CA 1
ATOM 1186 C C . VAL A 1 159 ? 24.586 1.670 -29.481 1.00 56.25 159 VAL A C 1
ATOM 1188 O O . VAL A 1 159 ? 24.029 1.650 -28.360 1.00 56.25 159 VAL A O 1
#

pLDDT: mean 84.33, std 7.12, range [51.72, 92.81]

Organism: NCBI:txid198437

Mean predicted aligned error: 9.68 Å

Sequence (159 aa):
LTLVGAITLIGFGWLLLRFRERTIALALGITVVAIYLFCLLSMLVTAGGTTLLAFRLEPILIAVLAAAGVFGIVELAQWAVGRFGDVRFVIGAVATAAAIALAQGIPGFLATEITTAYTDTDGYGDRADQRPAGAESYYGEIHRLIVEQTGRPADRNIV

Secondary structure (DSSP, 8-state):
--HHHHHHHHHHHHHHHHTTT-HHHHHHHHHHHHHHHHHHHHHHHHTTT-----TTHHHHHHHHHHHHHHHHHHHHHHHHHHHHSS-HHHHHHHHHHHHHHHHHHHHHHHHHHHHHHHHSB-TTS-BTT-SPP-GGGGHHHHHHHHHHHH---GGG---